Protein AF-A0A2W4LQW7-F1 (afdb_monomer)

Solvent-accessible surface area (backbone atoms only — not comparable to full-atom values): 4842 Å² total; per-residue (Å²): 89,67,58,40,54,51,54,46,68,68,53,57,78,94,43,51,67,57,46,55,46,59,60,56,66,67,49,66,71,97,44,52,64,59,55,37,43,22,51,52,43,16,49,25,57,67,67,69,38,67,71,55,33,52,14,43,53,50,37,32,56,71,66,71,42,56,67,67,47,54,51,49,17,50,48,51,30,54,52,47,62,51,46,62,63,77,75,106

Foldseek 3Di:
DVLLVVVLVPDDPVCVVVSVVVVVQCDDDVDDNLRSLLQQLLVCVLVVDVSSNVSSVVVCVVVVRDVVSNVVSVVVSVVCVVCVVVPD

pLDDT: mean 95.88, std 4.56, range [62.47, 98.62]

Radius of gyration: 13.41 Å; Cα contacts (8 Å, |Δi|>4): 69; chains: 1; bounding box: 37×36×27 Å

Secondary structure (DSSP, 8-state):
-HHHHHHHHTS-GGGHHHHHHHHHHTS-SSS-HHHHHHHHHHHHHHTT-HHHHHHHHHHHHHTT--HHHHHHHHHHHHHHHHHHHHT-

Structure (mmCIF, N/CA/C/O backbone):
data_AF-A0A2W4LQW7-F1
#
_entry.id   AF-A0A2W4LQW7-F1
#
loop_
_atom_site.group_PDB
_atom_site.id
_atom_site.type_symbol
_atom_site.label_atom_id
_atom_site.label_alt_id
_atom_site.label_comp_id
_atom_site.label_asym_id
_atom_site.label_entity_id
_atom_site.label_seq_id
_atom_site.pdbx_PDB_ins_code
_atom_site.Cartn_x
_atom_site.Cartn_y
_atom_site.Cartn_z
_atom_site.occupancy
_atom_site.B_iso_or_equiv
_atom_site.auth_seq_id
_atom_site.auth_comp_id
_atom_site.auth_asym_id
_atom_site.auth_atom_id
_atom_site.pdbx_PDB_model_num
ATOM 1 N N . MET A 1 1 ? -15.131 -1.345 3.043 1.00 62.47 1 MET A N 1
ATOM 2 C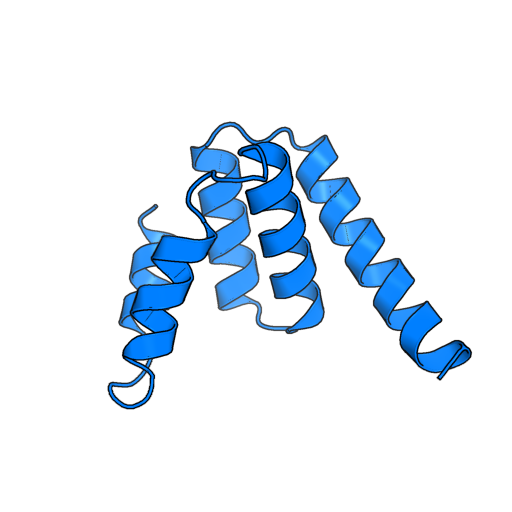 CA . MET A 1 1 ? -14.532 -2.674 3.322 1.00 62.47 1 MET A CA 1
ATOM 3 C C . MET A 1 1 ? -14.863 -3.704 2.245 1.00 62.47 1 MET A C 1
ATOM 5 O O . MET A 1 1 ? -13.951 -4.390 1.810 1.00 62.47 1 MET A O 1
ATOM 9 N N . GLU A 1 2 ? -16.097 -3.738 1.729 1.00 81.06 2 GLU A N 1
ATOM 10 C CA . GLU A 1 2 ? -16.566 -4.718 0.729 1.00 81.06 2 GLU A CA 1
ATOM 11 C C . GLU A 1 2 ? -15.602 -4.983 -0.448 1.00 81.06 2 GLU A C 1
ATOM 13 O O . GLU A 1 2 ? -15.299 -6.136 -0.743 1.00 81.06 2 GLU A O 1
ATOM 18 N N . LYS A 1 3 ? -15.034 -3.942 -1.080 1.00 88.94 3 LYS A N 1
ATOM 19 C CA . LYS A 1 3 ? -14.085 -4.121 -2.201 1.00 88.94 3 LYS A CA 1
ATOM 20 C C . LYS A 1 3 ? -12.777 -4.814 -1.805 1.00 88.94 3 LYS A C 1
ATOM 22 O O . LYS A 1 3 ? -12.223 -5.577 -2.594 1.00 88.94 3 LYS A O 1
ATOM 27 N N . LEU A 1 4 ? -12.280 -4.551 -0.598 1.00 92.69 4 LEU A N 1
ATOM 28 C CA . LEU A 1 4 ? -11.059 -5.173 -0.088 1.00 92.69 4 LEU A CA 1
ATOM 29 C C . LEU A 1 4 ? -11.298 -6.636 0.283 1.00 92.69 4 LEU A C 1
ATOM 31 O O . LEU A 1 4 ? -10.476 -7.488 -0.049 1.00 92.69 4 LEU A O 1
ATOM 35 N N . ASP A 1 5 ? -12.446 -6.941 0.883 1.00 92.56 5 ASP A N 1
ATOM 36 C CA . ASP A 1 5 ? -12.842 -8.321 1.159 1.00 92.56 5 ASP A CA 1
ATOM 37 C C . ASP A 1 5 ? -13.095 -9.120 -0.124 1.00 92.56 5 ASP A C 1
ATOM 39 O O . ASP A 1 5 ? -12.681 -10.279 -0.216 1.00 92.56 5 ASP A O 1
ATOM 43 N N . ALA A 1 6 ? -13.682 -8.497 -1.150 1.00 93.81 6 ALA A N 1
ATOM 44 C CA . ALA A 1 6 ? -13.844 -9.102 -2.469 1.00 93.81 6 ALA A CA 1
ATOM 45 C C . ALA A 1 6 ? -12.486 -9.404 -3.125 1.00 93.81 6 ALA A C 1
ATOM 47 O O . ALA A 1 6 ? -12.268 -10.516 -3.611 1.00 93.81 6 ALA A O 1
ATOM 48 N N . PHE A 1 7 ? -11.538 -8.457 -3.087 1.00 94.38 7 PHE A N 1
ATOM 49 C CA . PHE A 1 7 ? -10.174 -8.693 -3.571 1.00 94.38 7 PHE A CA 1
ATOM 50 C C . PHE A 1 7 ? -9.511 -9.846 -2.811 1.00 94.38 7 PHE A C 1
ATOM 52 O O . PHE A 1 7 ? -8.971 -10.766 -3.425 1.00 94.38 7 PHE A O 1
ATOM 59 N N . ARG A 1 8 ? -9.600 -9.840 -1.480 1.00 93.81 8 ARG A N 1
ATOM 60 C CA . ARG A 1 8 ? -9.008 -10.872 -0.628 1.00 93.81 8 ARG A CA 1
ATOM 61 C C . ARG A 1 8 ? -9.587 -12.255 -0.917 1.00 93.81 8 ARG A C 1
ATOM 63 O O . ARG A 1 8 ? -8.828 -13.212 -1.041 1.00 93.81 8 ARG A O 1
ATOM 70 N N . THR A 1 9 ? -10.903 -12.357 -1.072 1.00 93.69 9 THR A N 1
ATOM 71 C CA . THR A 1 9 ? -11.596 -13.616 -1.392 1.00 93.69 9 THR A CA 1
ATOM 72 C C . THR A 1 9 ? -11.280 -14.109 -2.807 1.00 93.69 9 THR A C 1
ATOM 74 O O . THR A 1 9 ? -11.330 -15.307 -3.059 1.00 93.69 9 THR A O 1
ATOM 77 N N . SER A 1 10 ? -10.879 -13.219 -3.723 1.00 94.75 10 SER A N 1
ATOM 78 C CA . SER A 1 10 ? -10.450 -13.608 -5.074 1.00 94.75 10 SER A CA 1
ATOM 79 C C . SER A 1 10 ? -9.066 -14.270 -5.137 1.00 94.75 10 SER A C 1
ATOM 81 O O . SER A 1 10 ? -8.707 -14.829 -6.174 1.00 94.75 10 SER A O 1
ATOM 83 N N . LEU A 1 11 ? -8.275 -14.212 -4.057 1.00 94.75 11 LEU A N 1
ATOM 84 C CA . LEU A 1 11 ? -6.948 -14.828 -4.010 1.00 94.75 11 LEU A CA 1
ATOM 85 C C . LEU A 1 11 ? -7.052 -16.362 -3.907 1.00 94.75 11 LEU A C 1
ATOM 87 O O . LEU A 1 11 ? -7.835 -16.856 -3.092 1.00 94.75 11 LEU A O 1
ATOM 91 N N . PRO A 1 12 ? -6.224 -17.121 -4.654 1.00 96.69 12 PRO A N 1
ATOM 92 C CA . PRO A 1 12 ? -6.282 -18.584 -4.689 1.00 96.69 12 PRO A CA 1
ATOM 93 C C . PRO A 1 12 ? -5.953 -19.207 -3.328 1.00 96.69 12 PRO A C 1
ATOM 95 O O . PRO A 1 12 ? -5.292 -18.589 -2.496 1.00 96.69 12 PRO A O 1
ATOM 98 N N . ASP A 1 13 ? -6.343 -20.462 -3.100 1.00 95.44 13 ASP A N 1
ATOM 99 C CA . ASP A 1 13 ? -6.098 -21.159 -1.826 1.00 95.44 13 ASP A CA 1
ATOM 100 C C . ASP A 1 13 ? -4.623 -21.248 -1.435 1.00 95.44 13 ASP A C 1
ATOM 102 O O . ASP A 1 13 ? -4.294 -21.091 -0.259 1.00 95.44 13 ASP A O 1
ATOM 106 N N . ALA A 1 14 ? -3.730 -21.377 -2.419 1.00 97.38 14 ALA A N 1
ATOM 107 C CA . ALA A 1 14 ? -2.285 -21.330 -2.206 1.00 97.38 14 ALA A CA 1
ATOM 108 C C . ALA A 1 14 ? -1.798 -20.001 -1.583 1.00 97.38 14 ALA A C 1
ATOM 110 O O . ALA A 1 14 ? -0.716 -19.954 -1.012 1.00 97.38 14 ALA A O 1
ATOM 111 N N . ALA A 1 15 ? -2.593 -18.927 -1.656 1.00 96.44 15 ALA A N 1
ATOM 112 C CA . ALA A 1 15 ? -2.299 -17.609 -1.097 1.00 96.44 15 ALA A CA 1
ATOM 113 C C . ALA A 1 15 ? -3.005 -17.352 0.252 1.00 96.44 15 ALA A C 1
ATOM 115 O O . ALA A 1 15 ? -3.230 -16.198 0.628 1.00 96.44 15 ALA A O 1
ATOM 116 N N . ARG A 1 16 ? -3.367 -18.407 0.998 1.00 95.56 16 ARG A N 1
ATOM 117 C CA . ARG A 1 16 ? -4.053 -18.296 2.297 1.00 95.56 16 ARG A CA 1
ATOM 118 C C . ARG A 1 16 ? -3.353 -17.344 3.268 1.00 95.56 16 ARG A C 1
ATOM 120 O O . ARG A 1 16 ? -4.021 -16.491 3.851 1.00 95.56 16 ARG A O 1
ATOM 127 N N . ASP A 1 17 ? -2.037 -17.454 3.405 1.00 97.06 17 ASP A N 1
ATOM 128 C CA . ASP A 1 17 ? -1.282 -16.613 4.340 1.00 97.06 17 ASP A CA 1
ATOM 129 C C . ASP A 1 17 ? -1.242 -15.150 3.888 1.00 97.06 17 ASP A C 1
ATOM 131 O O . ASP A 1 17 ? -1.323 -14.245 4.714 1.00 97.06 17 ASP A O 1
ATOM 135 N N . ILE A 1 18 ? -1.223 -14.895 2.575 1.00 96.06 18 ILE A N 1
ATOM 136 C CA . ILE A 1 18 ? -1.323 -13.536 2.022 1.00 96.06 18 ILE A CA 1
ATOM 137 C C . ILE A 1 18 ? -2.680 -12.919 2.377 1.00 96.06 18 ILE A C 1
ATOM 139 O O . ILE A 1 18 ? -2.726 -11.758 2.781 1.00 96.06 18 ILE A O 1
ATOM 143 N N . ARG A 1 19 ? -3.782 -13.682 2.290 1.00 94.56 19 ARG A N 1
ATOM 144 C CA . ARG A 1 19 ? -5.113 -13.195 2.701 1.00 94.56 19 ARG A CA 1
ATOM 145 C C . ARG A 1 19 ? -5.135 -12.782 4.170 1.00 94.56 19 ARG A C 1
ATOM 147 O O . ARG A 1 19 ? -5.672 -11.724 4.492 1.00 94.56 19 ARG A O 1
ATOM 154 N N . LEU A 1 20 ? -4.574 -13.617 5.044 1.00 94.12 20 LEU A N 1
ATOM 155 C CA . LEU A 1 20 ? -4.533 -13.350 6.481 1.00 94.12 20 LEU A CA 1
ATOM 156 C C . LEU A 1 20 ? -3.666 -12.122 6.789 1.00 94.12 20 LEU A C 1
ATOM 158 O O . LEU A 1 20 ? -4.092 -11.217 7.503 1.00 94.12 20 LEU A O 1
ATOM 162 N N . ASN A 1 21 ? -2.473 -12.061 6.199 1.00 95.56 21 ASN A N 1
ATOM 163 C CA . ASN A 1 21 ? -1.540 -10.968 6.432 1.00 95.56 21 ASN A CA 1
ATOM 164 C C . ASN A 1 21 ? -2.058 -9.634 5.895 1.00 95.56 21 ASN A C 1
ATOM 166 O O . ASN A 1 21 ? -1.861 -8.626 6.564 1.00 95.56 21 ASN A O 1
ATOM 170 N N . LEU A 1 22 ? -2.768 -9.615 4.760 1.00 94.69 22 LEU A N 1
ATOM 171 C CA . LEU A 1 22 ? -3.370 -8.392 4.221 1.00 94.69 22 LEU A CA 1
ATOM 172 C C . LEU A 1 22 ? -4.333 -7.733 5.220 1.00 94.69 22 LEU A C 1
ATOM 174 O O . LEU A 1 22 ? -4.352 -6.514 5.332 1.00 94.69 22 LEU A O 1
ATOM 178 N N . GLU A 1 23 ? -5.105 -8.519 5.971 1.00 90.62 23 GLU A N 1
ATOM 179 C CA . GLU A 1 23 ? -5.973 -7.971 7.018 1.00 90.62 23 GLU A CA 1
ATOM 180 C C . GLU A 1 23 ? -5.166 -7.451 8.213 1.00 90.62 23 GLU A C 1
ATOM 182 O O . GLU A 1 23 ? -5.479 -6.405 8.776 1.00 90.62 23 GLU A O 1
ATOM 187 N N . ASN A 1 24 ? -4.122 -8.180 8.603 1.00 93.69 24 ASN A N 1
ATOM 188 C CA . ASN A 1 24 ? -3.332 -7.851 9.784 1.00 93.69 24 ASN A CA 1
ATOM 189 C C . ASN A 1 24 ? -2.510 -6.574 9.601 1.00 93.69 24 ASN A C 1
ATOM 191 O O . ASN A 1 24 ? -2.481 -5.746 10.506 1.00 93.69 24 ASN A O 1
ATOM 195 N N . VAL A 1 25 ? -1.879 -6.384 8.439 1.00 95.06 25 VAL A N 1
ATOM 196 C CA . VAL A 1 25 ? -1.024 -5.209 8.183 1.00 95.06 25 VAL A CA 1
ATOM 197 C C . VAL A 1 25 ? -1.809 -3.906 8.038 1.00 95.06 25 VAL A C 1
ATOM 199 O O . VAL A 1 25 ? -1.221 -2.836 8.139 1.00 95.06 25 VAL A O 1
ATOM 202 N N . LEU A 1 26 ? -3.123 -3.980 7.808 1.00 95.25 26 LEU A N 1
ATOM 203 C CA . LEU A 1 26 ? -3.996 -2.807 7.712 1.00 95.25 26 LEU A CA 1
ATOM 204 C C . LEU A 1 26 ? -4.544 -2.346 9.070 1.00 95.25 26 LEU A C 1
ATOM 206 O O . LEU A 1 26 ? -5.239 -1.334 9.138 1.00 95.25 26 LEU A O 1
ATOM 210 N N . LYS A 1 27 ? -4.235 -3.063 10.154 1.00 93.19 27 LYS A N 1
ATOM 211 C CA . LYS A 1 27 ? -4.596 -2.661 11.516 1.00 93.19 27 LYS A CA 1
ATOM 212 C C . LYS A 1 27 ? -3.504 -1.738 12.078 1.00 93.19 27 LYS A C 1
ATOM 214 O O . LYS A 1 27 ? -2.323 -2.076 11.963 1.00 93.19 27 LYS A O 1
ATOM 219 N N . PRO A 1 28 ? -3.862 -0.600 12.705 1.00 89.38 28 PRO A N 1
ATOM 220 C CA . PRO A 1 28 ? -2.893 0.253 13.386 1.00 89.38 28 PRO A CA 1
ATOM 221 C C . PRO A 1 28 ? -2.073 -0.527 14.418 1.00 89.38 28 PRO A C 1
ATOM 223 O O . PRO A 1 28 ? -2.593 -1.399 15.117 1.00 89.38 28 PRO A O 1
ATOM 226 N N . SER A 1 29 ? -0.785 -0.209 14.508 1.00 91.56 29 SER A N 1
ATOM 227 C CA . SER A 1 29 ? 0.128 -0.802 15.489 1.00 91.56 29 SER A CA 1
ATOM 228 C C . SER A 1 29 ? 1.165 0.235 15.916 1.00 91.56 29 SER A C 1
ATOM 230 O O . SER A 1 29 ? 0.832 1.163 16.643 1.00 91.56 29 SER A O 1
ATOM 232 N N . THR A 1 30 ? 2.405 0.123 15.446 1.00 95.56 30 THR A N 1
ATOM 233 C CA . THR A 1 30 ? 3.416 1.178 15.584 1.00 95.56 30 THR A CA 1
ATOM 234 C C . THR A 1 30 ? 3.145 2.364 14.661 1.00 95.56 30 THR A C 1
ATOM 236 O O . THR A 1 30 ? 3.583 3.471 14.957 1.00 95.56 30 THR A O 1
ATOM 239 N N . LEU A 1 31 ? 2.429 2.128 13.559 1.00 97.31 31 LEU A N 1
ATOM 240 C CA . LEU A 1 31 ? 1.947 3.155 12.644 1.00 97.31 31 LEU A CA 1
ATOM 241 C C . LEU A 1 31 ? 0.509 3.541 12.990 1.00 97.31 31 LEU A C 1
ATOM 243 O O . LEU A 1 31 ? -0.320 2.670 13.283 1.00 97.31 31 LEU A O 1
ATOM 247 N N . ASP A 1 32 ? 0.217 4.838 12.908 1.00 97.12 32 ASP A N 1
ATOM 248 C CA . ASP A 1 32 ? -1.153 5.336 12.977 1.00 97.12 32 ASP A CA 1
ATOM 249 C C . ASP A 1 32 ? -1.955 4.959 11.715 1.00 97.12 32 ASP A C 1
ATOM 251 O O . ASP A 1 32 ? -1.417 4.476 10.716 1.00 97.12 32 ASP A O 1
ATOM 255 N N . GLN A 1 33 ? -3.272 5.165 11.752 1.00 97.12 33 GLN A N 1
ATOM 256 C CA . GLN A 1 33 ? -4.165 4.772 10.660 1.00 97.12 33 GLN A CA 1
ATOM 257 C C . GLN A 1 33 ? -3.817 5.440 9.320 1.00 97.12 33 GLN A C 1
ATOM 259 O O . GLN A 1 33 ? -3.850 4.783 8.278 1.00 97.12 33 GLN A O 1
ATOM 264 N N . ASN A 1 34 ? -3.463 6.726 9.335 1.00 98.06 34 ASN A N 1
ATOM 265 C CA . ASN A 1 34 ? -3.127 7.458 8.117 1.00 98.06 34 ASN A CA 1
ATOM 266 C C . ASN A 1 34 ? -1.821 6.928 7.522 1.00 98.06 34 ASN A C 1
ATOM 268 O O . ASN A 1 34 ? -1.734 6.718 6.314 1.00 98.06 34 ASN A O 1
ATOM 272 N N . GLN A 1 35 ? -0.833 6.642 8.367 1.00 98.12 35 GLN A N 1
ATOM 273 C CA . GLN A 1 35 ? 0.434 6.041 7.963 1.00 98.12 35 GLN A CA 1
ATOM 274 C C . GLN A 1 35 ? 0.239 4.638 7.379 1.00 98.12 35 GLN A C 1
ATOM 276 O O . GLN A 1 35 ? 0.779 4.345 6.312 1.00 98.12 35 GLN A O 1
ATOM 281 N N . VAL A 1 36 ? -0.563 3.785 8.028 1.00 98.19 36 VAL A N 1
ATOM 282 C CA . VAL A 1 36 ? -0.866 2.428 7.542 1.00 98.19 36 VAL A CA 1
ATOM 283 C C . VAL A 1 36 ? -1.472 2.471 6.141 1.00 98.19 36 VAL A C 1
ATOM 285 O O . VAL A 1 36 ? -0.96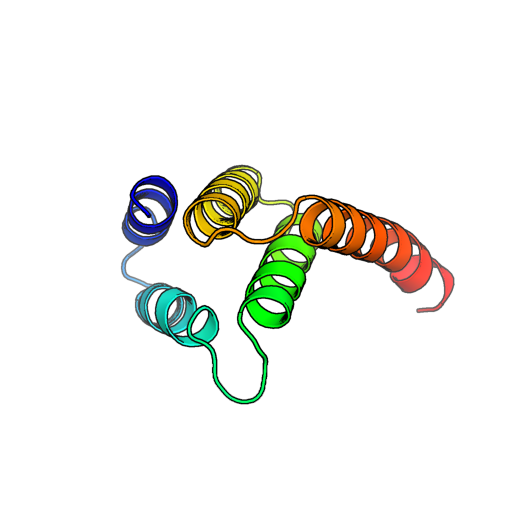8 1.816 5.224 1.00 98.19 36 VAL A O 1
ATOM 288 N N . PHE A 1 37 ? -2.527 3.264 5.944 1.00 98.12 37 PHE A N 1
ATOM 289 C CA . PHE A 1 37 ? -3.183 3.347 4.641 1.00 98.12 37 PHE A CA 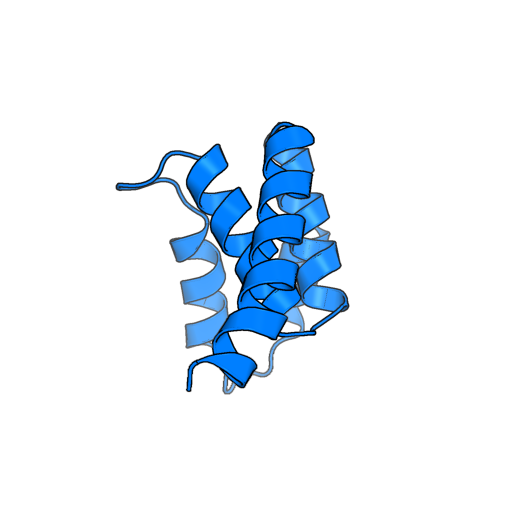1
ATOM 290 C C . PHE A 1 37 ? -2.336 4.078 3.597 1.00 98.12 37 PHE A C 1
ATOM 292 O O . PHE A 1 37 ? -2.340 3.662 2.438 1.00 98.12 37 PHE A O 1
ATOM 299 N N . GLY A 1 38 ? -1.566 5.098 3.983 1.00 98.38 38 GLY A N 1
ATOM 300 C CA . GLY A 1 38 ? -0.626 5.774 3.089 1.00 98.38 38 GLY A CA 1
ATOM 301 C C . GLY A 1 38 ? 0.417 4.807 2.524 1.00 98.38 38 GLY A C 1
ATOM 302 O O . GLY A 1 38 ? 0.587 4.711 1.307 1.00 98.38 38 GLY A O 1
ATOM 303 N N . VAL A 1 39 ? 1.049 4.003 3.385 1.00 98.12 39 VAL A N 1
ATOM 304 C CA . VAL A 1 39 ? 2.004 2.968 2.955 1.00 98.12 39 VAL A CA 1
ATOM 305 C C . VAL A 1 39 ? 1.314 1.917 2.087 1.00 98.12 39 VAL A C 1
ATOM 307 O O . VAL A 1 39 ? 1.812 1.594 1.009 1.00 98.12 39 VAL A O 1
ATOM 310 N N . ALA A 1 40 ? 0.148 1.413 2.500 1.00 98.00 40 ALA A N 1
ATOM 311 C CA . ALA A 1 40 ? -0.576 0.394 1.744 1.00 98.00 40 ALA A CA 1
ATOM 312 C C . ALA A 1 40 ? -0.942 0.866 0.326 1.00 98.00 40 ALA A C 1
ATOM 314 O O . ALA A 1 40 ? -0.741 0.131 -0.644 1.00 98.00 40 ALA A O 1
ATOM 315 N N . VAL A 1 41 ? -1.431 2.103 0.182 1.00 98.31 41 VAL A N 1
ATOM 316 C CA . VAL A 1 41 ? -1.767 2.701 -1.118 1.00 98.31 41 VAL A CA 1
ATOM 317 C C . VAL A 1 41 ? -0.515 2.875 -1.981 1.00 98.31 41 VAL A C 1
ATOM 319 O O . VAL A 1 41 ? -0.530 2.477 -3.148 1.00 98.31 41 VAL A O 1
ATOM 322 N N . ALA A 1 42 ? 0.586 3.389 -1.423 1.00 98.62 42 ALA A N 1
ATOM 323 C CA . ALA A 1 42 ? 1.853 3.519 -2.147 1.00 98.62 42 ALA A CA 1
ATOM 324 C C . ALA A 1 42 ? 2.366 2.153 -2.644 1.00 98.62 42 ALA A C 1
ATOM 326 O O . ALA A 1 42 ? 2.725 2.004 -3.817 1.00 98.62 42 ALA A O 1
ATOM 327 N N . CYS A 1 43 ? 2.327 1.126 -1.788 1.00 98.25 43 CYS A N 1
ATOM 328 C CA . CYS A 1 43 ? 2.685 -0.246 -2.148 1.00 98.25 43 CYS A CA 1
ATOM 329 C C . CYS A 1 43 ? 1.780 -0.814 -3.249 1.00 98.25 43 CYS A C 1
ATOM 331 O O . CYS A 1 43 ? 2.275 -1.481 -4.157 1.00 98.25 43 CYS A O 1
ATOM 333 N N . ALA A 1 44 ? 0.476 -0.534 -3.219 1.00 97.88 44 ALA A N 1
ATOM 334 C CA . ALA A 1 44 ? -0.457 -0.986 -4.250 1.00 97.88 44 ALA A CA 1
ATOM 335 C C . ALA A 1 44 ? -0.128 -0.395 -5.628 1.00 97.88 44 ALA A C 1
ATOM 337 O O . ALA A 1 44 ? -0.144 -1.113 -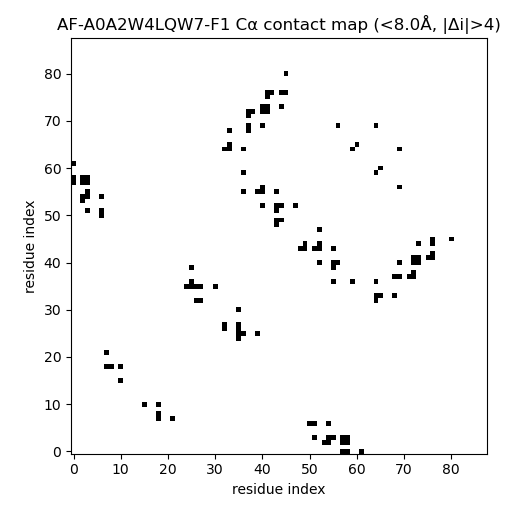6.631 1.00 97.88 44 ALA A O 1
ATOM 338 N N . TYR A 1 45 ? 0.210 0.899 -5.678 1.00 98.31 45 TYR A N 1
ATOM 339 C CA . TYR A 1 45 ? 0.691 1.547 -6.900 1.00 98.31 45 TYR A CA 1
ATOM 340 C C . TYR A 1 45 ? 2.013 0.941 -7.379 1.00 98.31 45 TYR A C 1
ATOM 342 O O . TYR A 1 45 ? 2.140 0.608 -8.559 1.00 98.31 45 TYR A O 1
ATOM 350 N N . ALA A 1 46 ? 2.972 0.730 -6.473 1.00 98.38 46 ALA A N 1
ATOM 351 C CA . ALA A 1 46 ? 4.253 0.107 -6.802 1.00 98.38 46 ALA A CA 1
ATOM 352 C C . ALA A 1 46 ? 4.091 -1.332 -7.335 1.00 98.38 46 ALA A C 1
ATOM 354 O O . ALA A 1 46 ? 4.792 -1.723 -8.268 1.00 98.38 46 ALA A O 1
ATOM 355 N N . ALA A 1 47 ? 3.124 -2.090 -6.807 1.00 96.88 47 ALA A N 1
ATOM 356 C CA . ALA A 1 47 ? 2.771 -3.439 -7.254 1.00 96.88 47 ALA A CA 1
ATOM 357 C C . ALA A 1 47 ? 1.987 -3.474 -8.580 1.00 96.88 47 ALA A C 1
ATOM 359 O O . ALA A 1 47 ? 1.727 -4.556 -9.107 1.00 96.88 47 ALA A O 1
ATOM 360 N N . ARG A 1 48 ? 1.584 -2.313 -9.121 1.00 96.56 48 ARG A N 1
ATOM 361 C CA . ARG A 1 48 ? 0.906 -2.161 -10.423 1.00 96.56 48 ARG A CA 1
ATOM 362 C C . ARG A 1 48 ? -0.301 -3.085 -10.600 1.00 96.56 48 ARG A C 1
ATOM 364 O O . ARG A 1 48 ? -0.519 -3.638 -11.675 1.00 96.56 48 ARG A O 1
ATOM 371 N N . THR A 1 49 ? -1.089 -3.253 -9.541 1.00 95.81 49 THR A N 1
ATOM 372 C CA . THR A 1 49 ? -2.264 -4.134 -9.536 1.00 95.81 49 THR A CA 1
ATOM 373 C C . THR A 1 49 ? -3.536 -3.296 -9.391 1.00 95.81 49 THR A C 1
ATOM 375 O O . THR A 1 49 ? -3.931 -3.003 -8.262 1.00 95.81 49 THR A O 1
ATOM 378 N N . PRO A 1 50 ? -4.229 -2.935 -10.494 1.00 95.81 50 PRO A N 1
ATOM 379 C CA . PRO A 1 50 ? -5.352 -1.994 -10.446 1.00 95.81 50 PRO A CA 1
ATOM 380 C C . PRO A 1 50 ? -6.464 -2.399 -9.475 1.00 95.81 50 PRO A C 1
ATOM 382 O O . PRO A 1 50 ? -6.965 -1.562 -8.732 1.00 95.81 50 PRO A O 1
ATOM 385 N N . LYS A 1 51 ? -6.796 -3.698 -9.418 1.00 95.75 51 LYS A N 1
ATOM 386 C CA . LYS A 1 51 ? -7.814 -4.232 -8.498 1.00 95.75 51 LYS A CA 1
ATOM 387 C C . LYS A 1 51 ? -7.450 -4.011 -7.026 1.00 95.75 51 LYS A C 1
ATOM 389 O O . LYS A 1 51 ? -8.315 -3.669 -6.228 1.00 95.75 51 LYS A O 1
ATOM 394 N N . LEU A 1 52 ? -6.176 -4.197 -6.675 1.00 96.00 52 LEU A N 1
ATOM 395 C CA . LEU A 1 52 ? -5.682 -3.977 -5.315 1.00 96.00 52 LEU A CA 1
ATOM 396 C C . LEU A 1 52 ? -5.661 -2.482 -4.984 1.00 96.00 52 LEU A C 1
ATOM 398 O O . LEU A 1 52 ? -6.103 -2.089 -3.909 1.00 96.00 52 LEU A O 1
ATOM 402 N N . THR A 1 53 ? -5.192 -1.648 -5.917 1.00 97.81 53 THR A N 1
ATOM 403 C CA . THR A 1 53 ? -5.184 -0.189 -5.756 1.00 97.81 53 THR A CA 1
ATOM 404 C C . THR A 1 53 ? -6.593 0.344 -5.513 1.00 97.81 53 THR A C 1
ATOM 406 O O . THR A 1 53 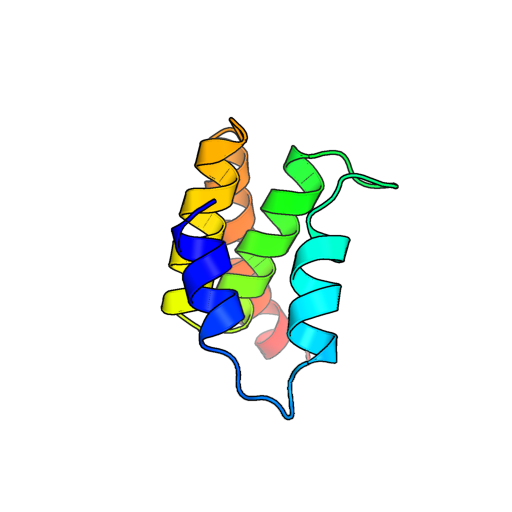? -6.810 1.071 -4.550 1.00 97.81 53 THR A O 1
ATOM 409 N N . GLU A 1 54 ? -7.573 -0.056 -6.325 1.00 97.62 54 GLU A N 1
ATOM 410 C CA . GLU A 1 54 ? -8.966 0.367 -6.159 1.00 97.62 54 GLU A CA 1
ATOM 411 C C . GLU A 1 54 ? -9.544 -0.076 -4.807 1.00 97.62 54 GLU A C 1
ATOM 413 O O . GLU A 1 54 ? -10.184 0.714 -4.106 1.00 97.62 54 GLU A O 1
ATOM 418 N N . ALA A 1 55 ? -9.286 -1.326 -4.416 1.00 97.50 55 ALA A N 1
ATOM 419 C CA . ALA A 1 55 ? -9.736 -1.869 -3.143 1.00 97.50 55 ALA A CA 1
ATOM 420 C C . ALA A 1 55 ? -9.160 -1.099 -1.942 1.00 97.50 55 ALA A C 1
ATOM 422 O O . ALA A 1 55 ? -9.901 -0.771 -1.013 1.00 97.50 55 ALA A O 1
ATOM 423 N N . LEU A 1 56 ? -7.865 -0.769 -1.973 1.00 97.75 56 LEU A N 1
ATOM 424 C CA . LEU A 1 56 ? -7.197 -0.031 -0.901 1.00 97.75 56 LEU A CA 1
ATOM 425 C C . LEU A 1 56 ? -7.583 1.449 -0.867 1.00 97.75 56 LEU A C 1
ATOM 427 O O . LEU A 1 56 ? -7.771 1.982 0.222 1.00 97.75 56 LEU A O 1
ATOM 431 N N . LEU A 1 57 ? -7.795 2.096 -2.016 1.00 97.88 57 LEU A N 1
ATOM 432 C CA . LEU A 1 57 ? -8.325 3.464 -2.068 1.00 97.88 57 LEU A CA 1
ATOM 433 C C . LEU A 1 57 ? -9.729 3.539 -1.460 1.00 97.88 57 LEU A C 1
ATOM 435 O O . LEU A 1 57 ? -10.021 4.434 -0.669 1.00 97.88 57 LEU A O 1
ATOM 439 N N . HIS A 1 58 ? -10.596 2.577 -1.785 1.00 97.50 58 HIS A N 1
ATOM 440 C CA . HIS A 1 58 ? -11.911 2.491 -1.159 1.00 97.50 58 HIS A CA 1
ATOM 441 C C . HIS A 1 58 ? -11.795 2.240 0.349 1.00 97.50 58 HIS A C 1
ATOM 443 O O . HIS A 1 58 ? -12.547 2.826 1.128 1.00 97.50 58 HIS A O 1
ATOM 449 N N . ALA A 1 59 ? -10.895 1.349 0.774 1.00 96.56 59 ALA A N 1
ATOM 450 C CA . ALA A 1 59 ? -10.697 1.042 2.186 1.00 96.56 59 ALA A CA 1
ATOM 451 C C . ALA A 1 59 ? -10.189 2.259 2.974 1.00 96.56 59 ALA A C 1
ATOM 453 O O . ALA A 1 59 ? -10.751 2.541 4.028 1.00 96.56 59 ALA A O 1
ATOM 454 N N . ALA A 1 60 ? -9.219 3.005 2.437 1.00 97.19 60 ALA A N 1
ATOM 455 C CA . ALA A 1 60 ? -8.690 4.229 3.037 1.00 97.19 60 ALA A CA 1
ATOM 456 C C . ALA A 1 60 ? -9.789 5.289 3.211 1.00 97.19 60 ALA A C 1
ATOM 458 O O . ALA A 1 60 ? -9.978 5.806 4.308 1.00 97.19 60 ALA A O 1
ATOM 459 N N . LYS A 1 61 ? -10.598 5.528 2.169 1.00 96.56 61 LYS A N 1
ATOM 460 C CA . LYS A 1 61 ? -11.747 6.448 2.248 1.00 96.56 61 LYS A CA 1
ATOM 4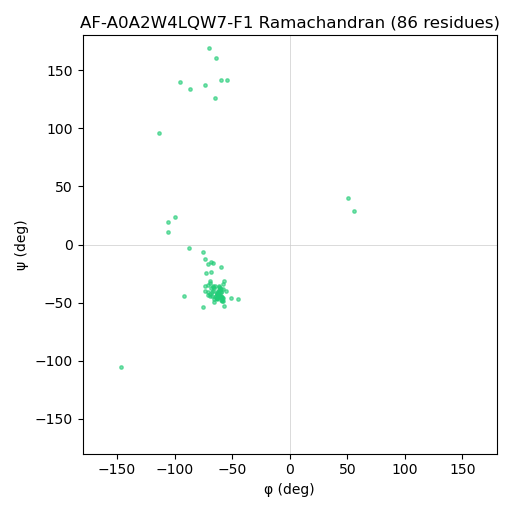61 C C . LYS 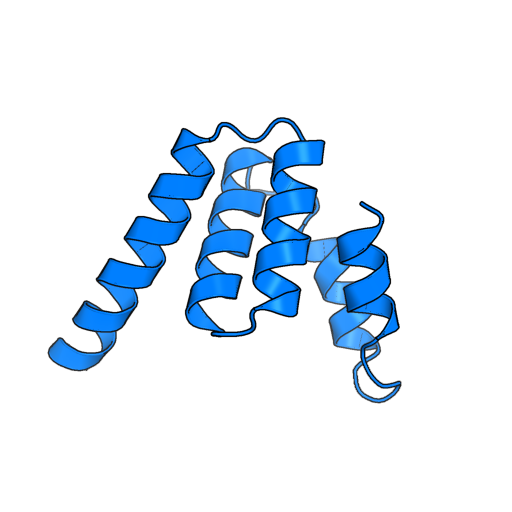A 1 61 ? -12.790 6.020 3.278 1.00 96.56 61 LYS A C 1
ATOM 463 O O . LYS A 1 61 ? -13.364 6.863 3.946 1.00 96.56 61 LYS A O 1
ATOM 468 N N . SER A 1 62 ? -13.031 4.714 3.423 1.00 95.81 62 SER A N 1
ATOM 469 C CA . SER A 1 62 ? -13.960 4.194 4.443 1.00 95.81 62 SER A CA 1
ATOM 470 C C . SER A 1 62 ? -13.455 4.377 5.880 1.00 95.81 62 SER A C 1
ATOM 472 O O . SER A 1 62 ? -14.239 4.196 6.802 1.00 95.81 62 SER A O 1
ATOM 474 N N . HIS A 1 63 ? -12.166 4.668 6.066 1.00 95.31 63 HIS A N 1
ATOM 475 C CA . HIS A 1 63 ? -11.551 4.954 7.363 1.00 95.31 63 HIS A CA 1
ATOM 476 C C . HIS A 1 63 ? -11.240 6.450 7.524 1.00 95.31 63 HIS A C 1
ATOM 478 O O . HIS A 1 63 ? -10.395 6.806 8.335 1.00 95.31 63 HIS A O 1
ATOM 484 N N . ASP A 1 64 ? -11.864 7.329 6.735 1.00 97.25 64 ASP A N 1
ATOM 485 C CA . ASP A 1 64 ? -11.668 8.783 6.823 1.00 97.25 64 ASP A CA 1
ATOM 486 C C . ASP A 1 64 ? -10.199 9.228 6.677 1.00 97.25 64 ASP A C 1
ATOM 488 O O . ASP A 1 64 ? -9.779 10.253 7.216 1.00 97.25 64 ASP A O 1
ATOM 492 N N . VAL A 1 65 ? -9.395 8.457 5.931 1.00 98.00 65 VAL A N 1
ATOM 493 C CA . VAL A 1 65 ? -8.020 8.850 5.601 1.00 98.00 65 VAL A CA 1
ATOM 494 C C . VAL A 1 65 ? -8.078 10.106 4.721 1.00 98.00 65 VAL A C 1
ATOM 496 O O . VAL A 1 65 ? -8.745 10.072 3.683 1.00 98.00 65 VAL A O 1
ATOM 499 N N . PRO A 1 66 ? -7.387 11.203 5.086 1.00 98.44 66 PRO A N 1
ATOM 500 C CA . PRO A 1 66 ? -7.437 12.444 4.320 1.00 98.44 66 PRO A CA 1
ATOM 501 C C . PRO A 1 66 ? -6.94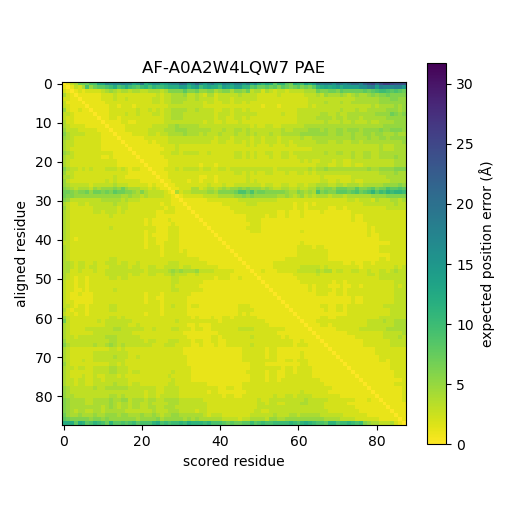6 12.26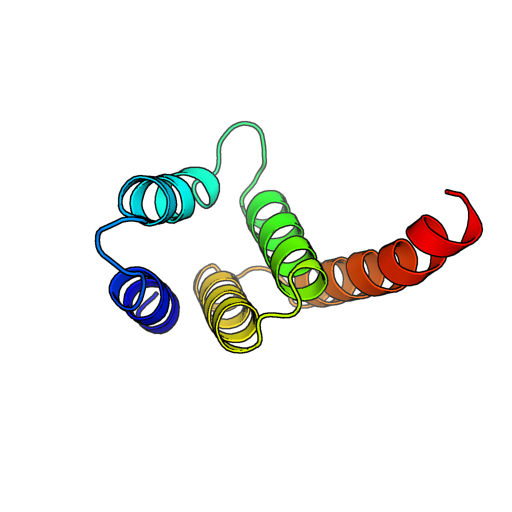4 2.880 1.00 98.44 66 PRO A C 1
ATOM 503 O O . PRO A 1 66 ? -5.932 11.604 2.646 1.00 98.44 66 PRO A O 1
ATOM 506 N N . ASP A 1 67 ? -7.589 12.936 1.921 1.00 98.06 67 ASP A N 1
ATOM 507 C CA . ASP A 1 67 ? -7.203 12.863 0.502 1.00 98.06 67 ASP A CA 1
ATOM 508 C C . ASP A 1 67 ? -5.738 13.278 0.266 1.00 98.06 67 ASP A C 1
ATOM 510 O O . ASP A 1 67 ? -5.066 12.705 -0.590 1.00 98.06 67 ASP A O 1
ATOM 514 N N . GLY A 1 68 ? -5.203 14.204 1.072 1.00 98.56 68 GLY A N 1
ATOM 515 C CA . GLY A 1 68 ? -3.788 14.593 1.015 1.00 98.56 68 GLY A CA 1
ATOM 516 C C . GLY A 1 68 ? -2.827 13.427 1.271 1.00 98.56 68 GLY A C 1
ATOM 517 O O . GLY A 1 68 ? -1.834 13.291 0.567 1.00 98.56 68 GLY A O 1
ATOM 518 N N . VAL A 1 69 ? -3.162 12.518 2.195 1.00 98.62 69 VAL A N 1
ATOM 519 C CA . VAL A 1 69 ? -2.355 11.314 2.472 1.00 98.62 69 VAL A CA 1
ATOM 520 C C . VAL A 1 69 ? -2.368 10.363 1.272 1.00 98.62 69 VAL A C 1
ATOM 522 O O . VAL A 1 69 ? -1.359 9.732 0.958 1.00 98.62 69 VAL A O 1
ATOM 525 N N . ILE A 1 70 ? -3.506 10.262 0.579 1.00 98.50 70 ILE A N 1
ATOM 526 C CA . ILE A 1 70 ? -3.660 9.416 -0.611 1.00 98.50 70 ILE A CA 1
ATOM 527 C C . ILE A 1 70 ? -2.843 9.974 -1.784 1.00 98.50 70 ILE A C 1
ATOM 529 O O . ILE A 1 70 ? -2.153 9.211 -2.469 1.00 98.50 70 ILE A O 1
ATOM 533 N N . GLU A 1 71 ? -2.898 11.287 -2.014 1.00 98.56 71 GLU A N 1
ATOM 534 C CA . GLU A 1 71 ? -2.107 11.935 -3.064 1.00 98.56 71 GLU A CA 1
ATOM 535 C C . GLU A 1 71 ? -0.603 11.874 -2.761 1.00 98.56 71 GLU A C 1
ATOM 537 O O . GLU A 1 71 ? 0.176 11.539 -3.656 1.00 98.56 71 GLU A O 1
ATOM 542 N N . ASP A 1 72 ? -0.189 12.059 -1.503 1.00 98.62 72 ASP A N 1
ATOM 543 C CA . ASP A 1 72 ? 1.210 11.900 -1.086 1.00 98.62 72 ASP A CA 1
ATOM 544 C C . ASP A 1 72 ? 1.708 10.462 -1.294 1.00 98.62 72 ASP A C 1
ATOM 546 O O . ASP A 1 72 ? 2.800 10.246 -1.825 1.00 98.62 72 ASP A O 1
ATOM 550 N N . ALA A 1 73 ? 0.897 9.453 -0.958 1.00 98.62 73 ALA A N 1
ATOM 551 C CA . ALA A 1 73 ? 1.227 8.047 -1.194 1.00 98.62 73 ALA A CA 1
ATOM 552 C C . ALA A 1 73 ? 1.442 7.741 -2.687 1.00 98.62 73 ALA A C 1
ATOM 554 O O . ALA A 1 73 ? 2.367 7.014 -3.069 1.00 98.62 73 ALA A O 1
ATOM 555 N N . LYS A 1 74 ? 0.605 8.319 -3.553 1.00 98.25 74 LYS A N 1
ATOM 556 C CA . LYS A 1 74 ? 0.734 8.203 -5.010 1.00 98.25 74 LYS A CA 1
ATOM 557 C C . LYS A 1 74 ? 1.986 8.920 -5.520 1.00 98.25 74 LYS A C 1
ATOM 559 O O . LYS A 1 74 ? 2.718 8.350 -6.333 1.00 98.25 74 LYS A O 1
ATOM 564 N N . ALA A 1 75 ? 2.258 10.130 -5.035 1.00 98.56 75 ALA A N 1
ATOM 565 C CA . ALA A 1 75 ? 3.458 10.884 -5.379 1.00 98.56 75 ALA A CA 1
ATOM 566 C C . ALA A 1 75 ? 4.730 10.122 -4.977 1.00 98.56 75 ALA A C 1
ATOM 568 O O . ALA A 1 75 ? 5.638 9.969 -5.795 1.00 98.56 75 ALA A O 1
ATOM 569 N N . ALA A 1 76 ? 4.759 9.553 -3.768 1.00 98.62 76 ALA A N 1
ATOM 570 C CA . ALA A 1 76 ? 5.856 8.717 -3.295 1.00 98.62 76 ALA A CA 1
ATOM 571 C C . ALA A 1 76 ? 6.091 7.511 -4.219 1.00 98.62 76 ALA A C 1
ATOM 573 O O . ALA A 1 76 ? 7.226 7.260 -4.624 1.00 98.62 76 ALA A O 1
ATOM 574 N N . ALA A 1 77 ? 5.035 6.800 -4.628 1.00 98.44 77 ALA A N 1
ATOM 575 C CA . ALA A 1 77 ? 5.164 5.674 -5.554 1.00 98.44 77 ALA A CA 1
ATOM 576 C C . ALA A 1 77 ? 5.748 6.089 -6.921 1.00 98.44 77 ALA A C 1
ATOM 578 O O . ALA A 1 77 ? 6.590 5.375 -7.468 1.00 98.44 77 ALA A O 1
ATOM 579 N N . ILE A 1 78 ? 5.345 7.247 -7.460 1.00 98.12 78 ILE A N 1
ATOM 580 C CA . ILE A 1 78 ? 5.861 7.789 -8.731 1.00 98.12 78 ILE A CA 1
ATOM 581 C C . ILE A 1 78 ? 7.343 8.159 -8.608 1.00 98.12 78 ILE A C 1
ATOM 583 O O . ILE A 1 78 ? 8.154 7.737 -9.436 1.00 98.12 78 ILE A O 1
ATOM 587 N N . LEU A 1 79 ? 7.707 8.908 -7.562 1.00 98.38 79 LEU A N 1
ATOM 588 C CA . LEU A 1 79 ? 9.090 9.320 -7.314 1.00 98.38 79 LEU A CA 1
ATOM 589 C C . LEU A 1 79 ? 10.004 8.105 -7.149 1.00 98.38 79 LEU A C 1
ATOM 591 O O . LEU A 1 79 ? 11.062 8.032 -7.774 1.00 98.38 79 LEU A O 1
ATOM 595 N N . MET A 1 80 ? 9.572 7.114 -6.366 1.00 98.44 80 MET A N 1
ATOM 596 C CA . MET A 1 80 ? 10.355 5.903 -6.134 1.00 98.44 80 MET A CA 1
ATOM 597 C C . MET A 1 80 ? 10.445 5.017 -7.377 1.00 98.44 80 MET A C 1
ATOM 599 O O . MET A 1 80 ? 11.480 4.392 -7.589 1.00 98.44 80 MET A O 1
ATOM 603 N N . ALA A 1 81 ? 9.429 4.991 -8.246 1.00 97.62 81 ALA A N 1
ATOM 604 C CA . ALA A 1 81 ? 9.517 4.277 -9.520 1.00 97.62 81 ALA A CA 1
ATOM 605 C C . ALA A 1 81 ? 10.637 4.826 -10.422 1.00 97.62 81 ALA A C 1
ATOM 607 O O . ALA A 1 81 ? 11.312 4.045 -11.090 1.00 97.62 81 ALA A O 1
ATOM 608 N N . MET A 1 82 ? 10.855 6.145 -10.418 1.00 98.00 82 MET A N 1
ATOM 609 C CA . MET A 1 82 ? 11.963 6.783 -11.134 1.00 98.00 82 MET A CA 1
ATOM 610 C C . MET A 1 82 ? 13.300 6.564 -10.411 1.00 98.00 82 MET A C 1
ATOM 612 O O . MET A 1 82 ? 14.252 6.048 -11.001 1.00 98.00 82 MET A O 1
ATOM 616 N N . ASN A 1 83 ? 13.367 6.915 -9.123 1.00 98.31 83 ASN A N 1
ATOM 617 C CA . ASN A 1 83 ? 14.609 6.904 -8.348 1.00 98.31 83 ASN A CA 1
ATOM 618 C C . ASN A 1 83 ? 15.204 5.499 -8.219 1.00 98.31 83 ASN A C 1
ATOM 620 O O . ASN A 1 83 ? 16.408 5.333 -8.395 1.00 98.31 83 ASN A O 1
ATOM 624 N N . ASN A 1 84 ? 14.373 4.477 -7.992 1.00 97.69 84 ASN A N 1
ATOM 625 C CA . ASN A 1 84 ? 14.834 3.090 -7.877 1.00 97.69 84 ASN A CA 1
ATOM 626 C C . ASN A 1 84 ? 15.400 2.527 -9.186 1.00 97.69 84 ASN A C 1
ATOM 628 O O . ASN A 1 84 ? 16.021 1.471 -9.166 1.00 97.69 84 ASN A O 1
ATOM 632 N N . VAL A 1 85 ? 15.141 3.163 -10.330 1.00 97.31 85 VAL A N 1
ATOM 633 C CA . VAL A 1 85 ? 15.757 2.780 -11.606 1.00 97.31 85 VAL A CA 1
ATOM 634 C C . VAL A 1 85 ? 17.035 3.574 -11.832 1.00 97.31 85 VAL A C 1
ATOM 636 O O . VAL A 1 85 ? 18.035 2.992 -12.233 1.00 97.31 85 VAL A O 1
ATOM 639 N N . TYR A 1 86 ? 17.007 4.880 -11.565 1.00 97.69 86 TYR A N 1
ATOM 640 C CA . TYR A 1 86 ? 18.150 5.759 -11.802 1.00 97.69 86 TYR A CA 1
ATOM 641 C C . TYR A 1 86 ? 19.337 5.473 -10.864 1.00 97.69 86 TYR A C 1
ATOM 643 O O . TYR A 1 86 ? 20.481 5.552 -11.297 1.00 97.69 86 TYR A O 1
ATOM 651 N N . TYR A 1 87 ? 19.071 5.138 -9.597 1.00 97.12 87 TYR A N 1
ATOM 652 C CA . TYR A 1 87 ? 20.093 4.987 -8.548 1.00 97.12 87 TYR A CA 1
ATOM 653 C C . TYR A 1 87 ? 20.414 3.534 -8.152 1.00 97.12 87 TYR A C 1
ATOM 655 O O . TYR A 1 87 ? 21.068 3.323 -7.132 1.00 97.12 87 TYR A O 1
ATOM 663 N N . ARG A 1 88 ? 19.932 2.536 -8.896 1.00 87.88 88 ARG A N 1
ATOM 664 C CA . ARG A 1 88 ? 20.185 1.114 -8.609 1.00 87.88 88 ARG A CA 1
ATOM 665 C C . ARG A 1 88 ? 21.451 0.618 -9.286 1.00 87.88 88 ARG A C 1
ATOM 667 O O . ARG A 1 88 ? 22.168 -0.166 -8.630 1.00 87.88 88 ARG A O 1
#

Sequence (88 aa):
MEKLDAFRTSLPDAARDIRLNLENVLKPSTLDQNQVFGVAVACAYAARTPKLTEALLHAAKSHDVPDGVIEDAKAAAILMAMNNVYYR

Mean predicted aligned error: 2.6 Å

Nearest PDB structures (foldseek):
  3bey-assembly1_E  TM=8.031E-01  e=8.741E-03  Methanothermobacter thermautotrophicus str. Delta H
  3bey-assembly1_A  TM=7.190E-01  e=7.392E-03  Methanothermobacter thermautotrophicus str. Delta H
  3bey-assembly1_F  TM=6.842E-01  e=1.034E-02  Methanothermobacter thermautotrophicus str. Delta H
  2cwq-assembly1_C-2  TM=6.911E-01  e=4.369E-01  Thermus thermophilus HB8
  1p8c-assembly1_A  TM=7.436E-01  e=6.831E-01  Thermotoga maritima